Protein AF-0000000081271999 (afdb_homodimer)

InterPro domains:
  IPR007712 Toxin-antitoxin system, RelE/ParE toxin family [PF05016] (4-81)
  IPR035093 Toxin-antitoxin system, RelE/ParE toxin domain superfamily [G3DSA:3.30.2310.20] (3-85)
  IPR035093 Toxin-antitoxin system, RelE/ParE toxin domain superfamily [SSF143011] (2-81)

Structure (mmCIF, N/CA/C/O backbone):
data_AF-0000000081271999-model_v1
#
loop_
_entity.id
_entity.type
_entity.pdbx_description
1 polymer 'Putative cytotoxic translational repressor of toxin-antitoxin stability system protein'
#
loop_
_atom_site.group_PDB
_atom_site.id
_atom_site.type_symbol
_atom_site.label_atom_id
_atom_site.label_alt_id
_atom_site.label_comp_id
_atom_site.label_asym_id
_atom_site.label_entity_id
_atom_site.label_seq_id
_atom_site.pdbx_PDB_ins_code
_atom_site.Cartn_x
_atom_site.Cartn_y
_atom_site.Cartn_z
_atom_site.occupancy
_atom_site.B_iso_or_equiv
_atom_site.auth_seq_id
_atom_site.auth_comp_id
_atom_site.auth_asym_id
_atom_site.auth_atom_id
_atom_site.pdbx_PDB_model_num
ATOM 1 N N . MET A 1 1 ? 2.059 -5.91 5.938 1 59.5 1 MET A N 1
ATOM 2 C CA . MET A 1 1 ? 2.113 -7.094 5.086 1 59.5 1 MET A CA 1
ATOM 3 C C . MET A 1 1 ? 0.874 -7.191 4.203 1 59.5 1 MET A C 1
ATOM 5 O O . MET A 1 1 ? -0.224 -6.824 4.625 1 59.5 1 MET A O 1
ATOM 9 N N . ASN A 1 2 ? 1.016 -7.395 2.811 1 70.81 2 ASN A N 1
ATOM 10 C CA . ASN A 1 2 ? -0.117 -7.566 1.906 1 70.81 2 ASN A CA 1
ATOM 11 C C . ASN A 1 2 ? -0.731 -8.961 2.039 1 70.81 2 ASN A C 1
ATOM 13 O O . ASN A 1 2 ? -0.053 -9.906 2.439 1 70.81 2 ASN A O 1
ATOM 17 N N . ALA A 1 3 ? -2.02 -8.977 1.909 1 80.19 3 ALA A N 1
ATOM 18 C CA . ALA A 1 3 ? -2.686 -10.273 1.885 1 80.19 3 ALA A CA 1
ATOM 19 C C . ALA A 1 3 ? -2.568 -10.93 0.509 1 80.19 3 ALA A C 1
ATOM 21 O O . ALA A 1 3 ? -2.658 -10.25 -0.516 1 80.19 3 ALA A O 1
ATOM 22 N N . ILE A 1 4 ? -2.258 -12.234 0.592 1 87.88 4 ILE A N 1
ATOM 23 C CA . ILE A 1 4 ? -2.172 -12.992 -0.65 1 87.88 4 ILE A CA 1
ATOM 24 C C . ILE A 1 4 ? -3.496 -13.711 -0.91 1 87.88 4 ILE A C 1
ATOM 26 O O . ILE A 1 4 ? -4.012 -14.406 -0.034 1 87.88 4 ILE A O 1
ATOM 30 N N . HIS A 1 5 ? -4.02 -13.422 -2.045 1 89.06 5 HIS A N 1
ATOM 31 C CA . HIS A 1 5 ? -5.258 -14.078 -2.459 1 89.06 5 HIS A CA 1
ATOM 32 C C . HIS A 1 5 ? -5.05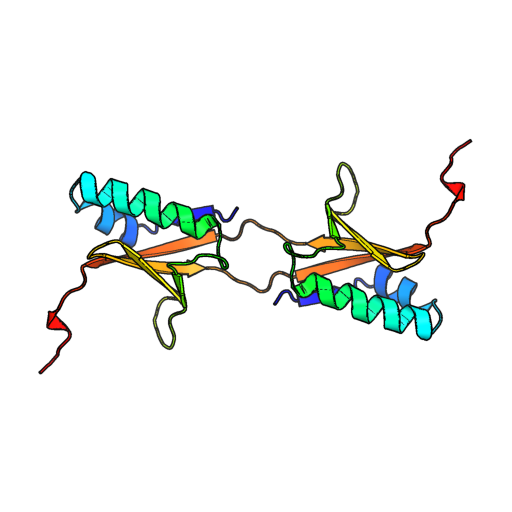1 -14.891 -3.73 1 89.06 5 HIS A C 1
ATOM 34 O O . HIS A 1 5 ? -4.711 -14.344 -4.777 1 89.06 5 HIS A O 1
ATOM 40 N N . TRP A 1 6 ? -5.293 -16.219 -3.598 1 93.19 6 TRP A N 1
ATOM 41 C CA . TRP A 1 6 ? -5.238 -17.094 -4.762 1 93.19 6 TRP A CA 1
ATOM 42 C C . TRP A 1 6 ? -6.586 -17.156 -5.469 1 93.19 6 TRP A C 1
ATOM 44 O O . TRP A 1 6 ? -7.594 -17.531 -4.863 1 93.19 6 TRP A O 1
ATOM 54 N N . THR A 1 7 ? -6.539 -16.766 -6.734 1 91.19 7 THR A N 1
ATOM 55 C CA . THR A 1 7 ? -7.758 -16.969 -7.512 1 91.19 7 THR A CA 1
ATOM 56 C C . THR A 1 7 ? -8.039 -18.453 -7.707 1 91.19 7 THR A C 1
ATOM 58 O O . THR A 1 7 ? -7.137 -19.281 -7.578 1 91.19 7 THR A O 1
ATOM 61 N N . ALA A 1 8 ? -9.305 -18.75 -7.992 1 90.56 8 ALA A N 1
ATOM 62 C CA . ALA A 1 8 ? -9.688 -20.141 -8.227 1 90.56 8 ALA A CA 1
ATOM 63 C C . ALA A 1 8 ? -8.852 -20.75 -9.352 1 90.56 8 ALA A C 1
ATOM 65 O O . ALA A 1 8 ? -8.43 -21.906 -9.266 1 90.56 8 ALA A O 1
ATOM 66 N N . TRP A 1 9 ? -8.57 -19.953 -10.281 1 91.31 9 TRP A N 1
ATOM 67 C CA . TRP A 1 9 ? -7.809 -20.406 -11.445 1 91.31 9 TRP A CA 1
ATOM 68 C C . TRP A 1 9 ? -6.371 -20.734 -11.055 1 91.31 9 TRP A C 1
ATOM 70 O O . TRP A 1 9 ? -5.875 -21.828 -11.344 1 91.31 9 TRP A O 1
ATOM 80 N N . ALA A 1 10 ? -5.797 -19.859 -10.414 1 94.88 10 ALA A N 1
ATOM 81 C CA . ALA A 1 10 ? -4.406 -20.047 -10.008 1 94.88 10 ALA A CA 1
ATOM 82 C C . ALA A 1 10 ? -4.277 -21.203 -9.031 1 94.88 10 ALA A C 1
ATOM 84 O O . ALA A 1 10 ? -3.326 -21.984 -9.109 1 94.88 10 ALA A O 1
ATOM 85 N N . ALA A 1 11 ? -5.297 -21.297 -8.117 1 93.19 11 ALA A N 1
ATOM 86 C CA . ALA A 1 11 ? -5.293 -22.391 -7.152 1 93.19 11 ALA A CA 1
ATOM 87 C C . ALA A 1 11 ? -5.406 -23.734 -7.852 1 93.19 11 ALA A C 1
ATOM 89 O O . ALA A 1 11 ? -4.73 -24.703 -7.469 1 93.19 11 ALA A O 1
ATOM 90 N N . ARG A 1 12 ? -6.164 -23.781 -8.812 1 94.69 12 ARG A N 1
ATOM 91 C CA . ARG A 1 12 ? -6.328 -25 -9.578 1 94.69 12 ARG A CA 1
ATOM 92 C C . ARG A 1 12 ? -5.035 -25.375 -10.297 1 94.69 12 ARG A C 1
ATOM 94 O O . ARG A 1 12 ? -4.641 -26.547 -10.32 1 94.69 12 ARG A O 1
ATOM 101 N N . GLN A 1 13 ? -4.418 -24.422 -10.859 1 94.19 13 GLN A N 1
ATOM 102 C CA . GLN A 1 13 ? -3.16 -24.656 -11.555 1 94.19 13 GLN A CA 1
ATOM 103 C C . GLN A 1 13 ? -2.09 -25.172 -10.594 1 94.19 13 GLN A C 1
ATOM 105 O O . GLN A 1 13 ? -1.321 -26.078 -10.938 1 94.19 13 GLN A O 1
ATOM 110 N N . LEU A 1 14 ? -2.109 -24.609 -9.43 1 94.31 14 LEU A N 1
ATOM 111 C CA . LEU A 1 14 ? -1.147 -25.016 -8.406 1 94.31 14 LEU A CA 1
ATOM 112 C C . LEU A 1 14 ? -1.37 -26.453 -7.98 1 94.31 14 LEU A C 1
ATOM 114 O O . LEU A 1 14 ? -0.412 -27.219 -7.816 1 94.31 14 LEU A O 1
ATOM 118 N N . ARG A 1 15 ? -2.609 -26.828 -7.871 1 93.38 15 ARG A N 1
ATOM 119 C CA . ARG A 1 15 ? -2.971 -28.156 -7.387 1 93.38 15 ARG A CA 1
ATOM 120 C C . ARG A 1 15 ? -2.555 -29.234 -8.383 1 93.38 15 ARG A C 1
ATOM 122 O O . ARG A 1 15 ? -2.373 -30.391 -8 1 93.38 15 ARG A O 1
ATOM 129 N N . LYS A 1 16 ? -2.387 -28.844 -9.562 1 94.75 16 LYS A N 1
ATOM 130 C CA . LYS A 1 16 ? -2.018 -29.797 -10.602 1 94.75 16 LYS A CA 1
ATOM 131 C C . LYS A 1 16 ? -0.531 -30.141 -10.539 1 94.75 16 LYS A C 1
ATOM 133 O O . LYS A 1 16 ? -0.086 -31.125 -11.125 1 94.75 16 LYS A O 1
ATOM 138 N N . LEU A 1 17 ? 0.151 -29.391 -9.828 1 93.25 17 LEU A N 1
ATO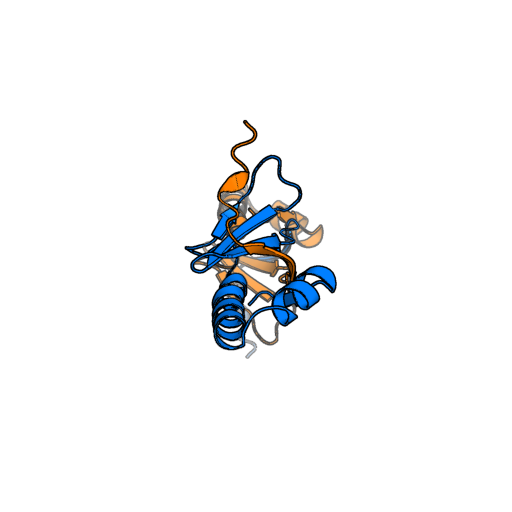M 139 C CA . LEU A 1 17 ? 1.595 -29.578 -9.75 1 93.25 17 LEU A CA 1
ATOM 140 C C . LEU A 1 17 ? 1.945 -30.578 -8.641 1 93.25 17 LEU A C 1
ATOM 142 O O . LEU A 1 17 ? 1.103 -30.906 -7.805 1 93.25 17 LEU A O 1
ATOM 146 N N . ASP A 1 18 ? 3.215 -31.031 -8.703 1 93 18 ASP A N 1
ATOM 147 C CA . ASP A 1 18 ? 3.668 -31.922 -7.648 1 93 18 ASP A CA 1
ATOM 148 C C . ASP A 1 18 ? 3.875 -31.172 -6.336 1 93 18 ASP A C 1
ATOM 150 O O . ASP A 1 18 ? 4.07 -29.953 -6.336 1 93 18 ASP A O 1
ATOM 154 N N . ARG A 1 19 ? 3.918 -31.844 -5.312 1 94.12 19 ARG A N 1
ATOM 155 C CA . ARG A 1 19 ? 3.959 -31.266 -3.971 1 94.12 19 ARG A CA 1
ATOM 156 C C . ARG A 1 19 ? 5.207 -30.406 -3.781 1 94.12 19 ARG A C 1
ATOM 158 O O . ARG A 1 19 ? 5.156 -29.359 -3.125 1 94.12 19 ARG A O 1
ATOM 165 N N . GLN A 1 20 ? 6.258 -30.844 -4.332 1 93.62 20 GLN A N 1
ATOM 166 C CA . GLN A 1 20 ? 7.508 -30.094 -4.203 1 93.62 20 GLN A CA 1
ATOM 167 C C . GLN A 1 20 ? 7.395 -28.719 -4.852 1 93.62 20 GLN A C 1
ATOM 169 O O . GLN A 1 20 ? 7.77 -27.703 -4.25 1 93.62 20 GLN A O 1
ATOM 174 N N . HIS A 1 21 ? 6.852 -28.703 -6.051 1 93.12 21 HIS A N 1
ATOM 175 C CA . HIS A 1 21 ? 6.672 -27.453 -6.77 1 93.12 21 HIS A CA 1
ATOM 176 C C . HIS A 1 21 ? 5.621 -26.578 -6.094 1 93.12 21 HIS A C 1
ATOM 178 O O . HIS A 1 21 ? 5.773 -25.359 -6.02 1 93.12 21 HIS A O 1
ATOM 184 N N . GLN A 1 22 ? 4.629 -27.266 -5.609 1 94.06 22 GLN A N 1
ATOM 185 C CA . GLN A 1 22 ? 3.588 -26.531 -4.891 1 94.06 22 GLN A CA 1
ATOM 186 C C . GLN A 1 22 ? 4.168 -25.781 -3.695 1 94.06 22 GLN A C 1
ATOM 188 O O . GLN A 1 22 ? 3.912 -24.594 -3.521 1 94.06 22 GLN A O 1
ATOM 193 N N . ARG A 1 23 ? 4.926 -26.469 -2.957 1 93.94 23 ARG A N 1
ATOM 194 C CA . ARG A 1 23 ? 5.527 -25.875 -1.767 1 93.94 23 ARG A CA 1
ATOM 195 C C . ARG A 1 23 ? 6.461 -24.734 -2.137 1 93.94 23 ARG A C 1
ATOM 197 O O . ARG A 1 23 ? 6.434 -23.672 -1.506 1 93.94 23 ARG A O 1
ATOM 204 N N . GLY A 1 24 ? 7.27 -25.016 -3.109 1 94.06 24 GLY A N 1
ATOM 205 C CA . GLY A 1 24 ? 8.18 -23.984 -3.574 1 94.06 24 GLY A CA 1
ATOM 206 C C . GLY A 1 24 ? 7.469 -22.734 -4.039 1 94.06 24 GLY A C 1
ATOM 207 O O . GLY A 1 24 ? 7.895 -21.609 -3.723 1 94.06 24 GLY A O 1
ATOM 208 N N . LEU A 1 25 ? 6.426 -22.875 -4.723 1 94.38 25 LEU A N 1
ATOM 209 C CA . LEU A 1 25 ? 5.664 -21.766 -5.27 1 94.38 25 LEU A CA 1
ATOM 210 C C . LEU A 1 25 ? 4.961 -20.984 -4.156 1 94.38 25 LEU A C 1
ATOM 212 O O . LEU A 1 25 ? 4.969 -19.75 -4.148 1 94.38 25 LEU A O 1
ATOM 216 N N . VAL A 1 26 ? 4.375 -21.734 -3.217 1 94 26 VAL A N 1
ATOM 217 C CA . VAL A 1 26 ? 3.684 -21.109 -2.098 1 94 26 VAL A CA 1
ATOM 218 C C . VAL A 1 26 ? 4.672 -20.297 -1.268 1 94 26 VAL A C 1
ATOM 220 O O . VAL A 1 26 ? 4.371 -19.172 -0.854 1 94 26 VAL A O 1
ATOM 223 N N . GLU A 1 27 ? 5.801 -20.812 -1.098 1 94.12 27 GLU A N 1
ATOM 224 C CA . GLU A 1 27 ? 6.84 -20.094 -0.356 1 94.12 27 GLU A CA 1
ATOM 225 C C . GLU A 1 27 ? 7.277 -18.828 -1.092 1 94.12 27 GLU A C 1
ATOM 227 O O . GLU A 1 27 ? 7.434 -17.781 -0.48 1 94.12 27 GLU A O 1
ATOM 232 N N . ALA A 1 28 ? 7.461 -18.969 -2.338 1 93.06 28 ALA A N 1
ATOM 233 C CA . ALA A 1 28 ? 7.902 -17.828 -3.15 1 93.06 28 ALA A CA 1
ATOM 234 C C . ALA A 1 28 ? 6.84 -16.734 -3.191 1 93.06 28 ALA A C 1
ATOM 236 O O . ALA A 1 28 ? 7.16 -15.555 -3.107 1 93.06 28 ALA A O 1
ATOM 237 N N . VAL A 1 29 ? 5.605 -17.156 -3.322 1 93.06 29 VAL A N 1
ATOM 238 C CA . VAL A 1 29 ? 4.492 -16.219 -3.385 1 93.06 29 VAL A CA 1
ATOM 239 C C . VAL A 1 29 ? 4.395 -15.445 -2.074 1 93.06 29 VAL A C 1
ATOM 241 O O . VAL A 1 29 ? 3.984 -14.281 -2.062 1 93.06 29 VAL A O 1
ATOM 244 N N . GLY A 1 30 ? 4.758 -16.062 -1.015 1 89.56 30 GLY A N 1
ATOM 245 C CA . GLY A 1 30 ? 4.793 -15.383 0.27 1 89.56 30 GLY A CA 1
ATOM 246 C C . GLY A 1 30 ? 5.602 -14.102 0.244 1 89.56 30 GLY A C 1
ATOM 247 O O . GLY A 1 30 ? 5.301 -13.156 0.978 1 89.56 30 GLY A O 1
ATOM 248 N N . GLN A 1 31 ? 6.574 -14.047 -0.608 1 86.5 31 GLN A N 1
ATOM 249 C CA . GLN A 1 31 ? 7.418 -12.859 -0.744 1 86.5 31 GLN A CA 1
ATOM 250 C C . GLN A 1 31 ? 6.617 -11.68 -1.29 1 86.5 31 GLN A C 1
ATOM 252 O O . GLN A 1 31 ? 6.977 -10.523 -1.06 1 86.5 31 GLN A O 1
ATOM 257 N N . LEU A 1 32 ? 5.551 -11.938 -1.917 1 86.19 32 LEU A N 1
ATOM 258 C CA . LEU A 1 32 ? 4.73 -10.898 -2.527 1 86.19 32 LEU A CA 1
ATOM 259 C C . LEU A 1 32 ? 4.012 -10.078 -1.461 1 86.19 32 LEU A C 1
ATOM 261 O O . LEU A 1 32 ? 3.504 -8.992 -1.747 1 86.19 32 LEU A O 1
ATOM 265 N N . GLU A 1 33 ? 3.998 -10.562 -0.273 1 82 33 GLU A N 1
ATOM 266 C CA . GLU A 1 33 ? 3.445 -9.781 0.831 1 82 33 GLU A CA 1
ATOM 267 C C . GLU A 1 33 ? 4.207 -8.469 1.015 1 82 33 GLU A C 1
ATOM 269 O O . GLU A 1 33 ? 3.676 -7.512 1.584 1 82 33 GLU A O 1
ATOM 274 N N . ALA A 1 34 ? 5.395 -8.531 0.489 1 77.31 34 ALA A N 1
ATOM 275 C CA . ALA A 1 34 ? 6.254 -7.355 0.651 1 77.31 34 ALA A CA 1
ATOM 276 C C . ALA A 1 34 ? 6.133 -6.418 -0.547 1 77.31 34 ALA A C 1
ATOM 278 O O . ALA A 1 34 ? 6.82 -5.402 -0.618 1 77.31 34 ALA A O 1
ATOM 279 N N . MET A 1 35 ? 5.285 -6.637 -1.396 1 77.31 35 MET A N 1
ATOM 280 C CA . MET A 1 35 ? 5.109 -5.766 -2.555 1 77.31 35 MET A CA 1
ATOM 281 C C . MET A 1 35 ? 4.926 -4.316 -2.121 1 77.31 35 MET A C 1
ATOM 283 O O . MET A 1 35 ? 4.328 -4.047 -1.079 1 77.31 35 MET A O 1
ATOM 287 N N . PRO A 1 36 ? 5.465 -3.547 -2.953 1 69.06 36 PRO A N 1
ATOM 288 C CA . PRO A 1 36 ? 6.18 -3.635 -4.227 1 69.06 36 PRO A CA 1
ATOM 289 C C . PRO A 1 36 ? 7.688 -3.822 -4.043 1 69.06 36 PRO A C 1
ATOM 291 O O . PRO A 1 36 ? 8.438 -3.816 -5.023 1 69.06 36 PRO A O 1
ATOM 294 N N . HIS A 1 37 ? 8.133 -4.023 -2.924 1 69.62 37 HIS A N 1
ATOM 295 C CA . HIS A 1 37 ? 9.555 -4.09 -2.631 1 69.62 37 HIS A CA 1
ATOM 296 C C . HIS A 1 37 ? 10.078 -5.52 -2.75 1 69.62 37 HIS A C 1
ATOM 298 O O . HIS A 1 37 ? 10.938 -5.938 -1.971 1 69.62 37 HIS A O 1
ATOM 304 N N . CYS A 1 38 ? 9.625 -6.191 -3.691 1 75.81 38 CYS A N 1
ATOM 305 C CA . CYS A 1 38 ? 10.055 -7.574 -3.857 1 75.81 38 CYS A CA 1
ATOM 306 C C . CYS A 1 38 ? 11.117 -7.691 -4.945 1 75.81 38 CYS A C 1
ATOM 308 O O . CYS A 1 38 ? 11.055 -6.984 -5.953 1 75.81 38 CYS A O 1
ATOM 310 N N . ARG A 1 39 ? 12.125 -8.438 -4.703 1 74.88 39 ARG A N 1
ATOM 311 C CA . ARG A 1 39 ? 13.273 -8.562 -5.594 1 74.88 39 ARG A CA 1
ATOM 312 C C . ARG A 1 39 ? 12.93 -9.391 -6.824 1 74.88 39 ARG A C 1
ATOM 314 O O . ARG A 1 39 ? 13.438 -9.133 -7.918 1 74.88 39 ARG A O 1
ATOM 321 N N . GLN A 1 40 ? 12.172 -10.406 -6.68 1 81.69 40 GLN A N 1
ATOM 322 C CA . GLN A 1 40 ? 11.953 -11.328 -7.793 1 81.69 40 GLN A CA 1
ATOM 323 C C . GLN A 1 40 ? 10.641 -11.031 -8.5 1 81.69 40 GLN A C 1
ATOM 325 O O . GLN A 1 40 ? 10.156 -11.844 -9.297 1 81.69 40 GLN A O 1
ATOM 330 N N . VAL A 1 41 ? 10.211 -9.828 -8.328 1 86.31 41 VAL A N 1
ATOM 331 C CA . VAL A 1 41 ? 8.93 -9.469 -8.922 1 86.31 41 VAL A CA 1
ATOM 332 C C . VAL A 1 41 ? 9.148 -8.391 -9.984 1 86.31 41 VAL A C 1
ATOM 334 O O . VAL A 1 41 ? 9.914 -7.449 -9.781 1 86.31 41 VAL A O 1
ATOM 337 N N . ARG A 1 42 ? 8.555 -8.562 -11.125 1 87.81 42 ARG A N 1
ATOM 338 C CA . ARG A 1 42 ? 8.625 -7.582 -12.211 1 87.81 42 ARG A CA 1
ATOM 339 C C . ARG A 1 42 ? 7.23 -7.137 -12.633 1 87.81 42 ARG A C 1
ATOM 341 O O . ARG A 1 42 ? 6.312 -7.953 -12.742 1 87.81 42 ARG A O 1
ATOM 348 N N . ALA A 1 43 ? 7.172 -5.871 -12.82 1 87.88 43 ALA A N 1
ATOM 349 C CA . ALA A 1 43 ? 5.926 -5.34 -13.359 1 87.88 43 ALA A CA 1
ATOM 350 C C . ALA A 1 43 ? 5.797 -5.641 -14.844 1 87.88 43 ALA A C 1
ATOM 352 O O . ALA A 1 43 ? 6.762 -5.492 -15.602 1 87.88 43 ALA A O 1
ATOM 353 N N . LEU A 1 44 ? 4.672 -6.105 -15.141 1 86.12 44 LEU A N 1
ATOM 354 C CA . LEU A 1 44 ? 4.434 -6.426 -16.547 1 86.12 44 LEU A CA 1
ATOM 355 C C . LEU A 1 44 ? 3.764 -5.258 -17.266 1 86.12 44 LEU A C 1
ATOM 357 O O . LEU A 1 44 ? 2.938 -4.555 -16.672 1 86.12 44 LEU A O 1
ATOM 361 N N . ARG A 1 45 ? 4.246 -5.012 -18.484 1 84.88 45 ARG A N 1
ATOM 362 C CA . ARG A 1 45 ? 3.646 -3.99 -19.344 1 84.88 45 ARG A CA 1
ATOM 363 C C . ARG A 1 45 ? 2.814 -4.629 -20.453 1 84.88 45 ARG A C 1
ATOM 365 O O . ARG A 1 45 ? 3.18 -5.676 -20.984 1 84.88 45 ARG A O 1
ATOM 372 N N . GLU A 1 46 ? 1.718 -3.98 -20.672 1 88.94 46 GLU A N 1
ATOM 373 C CA . GLU A 1 46 ? 0.871 -4.473 -21.75 1 88.94 46 GLU A CA 1
ATOM 374 C C . GLU A 1 46 ? 0.496 -5.934 -21.547 1 88.94 46 GLU A C 1
ATOM 376 O O . GLU A 1 46 ? 0.578 -6.746 -22.469 1 88.94 46 GLU A O 1
ATOM 381 N N . HIS A 1 47 ? 0.422 -6.348 -20.422 1 87.69 47 HIS A N 1
ATOM 382 C CA . HIS A 1 47 ? -0.001 -7.695 -20.047 1 87.69 47 HIS A CA 1
ATOM 383 C C . HIS A 1 47 ? -1.312 -7.664 -19.266 1 87.69 47 HIS A C 1
ATOM 385 O O . HIS A 1 47 ? -1.649 -6.652 -18.656 1 87.69 47 HIS A O 1
ATOM 391 N N . ARG A 1 48 ? -1.977 -8.789 -19.359 1 87.69 48 ARG A N 1
ATOM 392 C CA . ARG A 1 48 ? -3.252 -8.914 -18.656 1 87.69 48 ARG A CA 1
ATOM 393 C C . ARG A 1 48 ? -3.074 -8.727 -17.156 1 87.69 48 ARG A C 1
ATOM 395 O O . ARG A 1 48 ? -3.961 -8.203 -16.484 1 87.69 48 ARG A O 1
ATOM 402 N N . TYR A 1 49 ? -1.938 -9.234 -16.734 1 89.94 49 TYR A N 1
ATOM 403 C CA . TYR A 1 49 ? -1.66 -9.133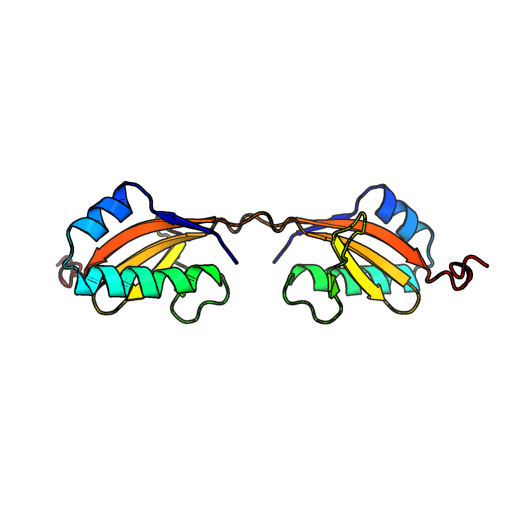 -15.312 1 89.94 49 TYR A CA 1
ATOM 404 C C . TYR A 1 49 ? -0.554 -8.117 -15.039 1 89.94 49 TYR A C 1
ATOM 406 O O . TYR A 1 49 ? 0.136 -7.684 -15.969 1 89.94 49 TYR A O 1
ATOM 414 N N . GLY A 1 50 ? -0.463 -7.812 -13.781 1 87.44 50 GLY A N 1
ATOM 415 C CA . GLY A 1 50 ? 0.394 -6.68 -13.461 1 87.44 50 GLY A CA 1
ATOM 416 C C . GLY A 1 50 ? 1.821 -7.086 -13.148 1 87.44 50 GLY A C 1
ATOM 417 O O . GLY A 1 50 ? 2.766 -6.379 -13.508 1 87.44 50 GLY A O 1
ATOM 418 N N . TYR A 1 51 ? 1.953 -8.219 -12.531 1 91.06 51 TYR A N 1
ATOM 419 C CA . TYR A 1 51 ? 3.277 -8.562 -12.023 1 91.06 51 TYR A CA 1
ATOM 420 C C . TYR A 1 51 ? 3.607 -10.023 -12.312 1 91.06 51 TYR A C 1
ATOM 422 O O . TYR A 1 51 ? 2.709 -10.859 -12.414 1 91.06 51 TYR A O 1
ATOM 430 N N . ARG A 1 52 ? 4.867 -10.188 -12.43 1 91.62 52 ARG A N 1
ATOM 431 C CA . ARG A 1 52 ? 5.359 -11.547 -12.641 1 91.62 52 ARG A CA 1
ATOM 432 C C . ARG A 1 52 ? 6.418 -11.914 -11.602 1 91.62 52 ARG A C 1
ATOM 434 O O . ARG A 1 52 ? 7.289 -11.094 -11.289 1 91.62 52 ARG A O 1
ATOM 441 N N . LEU A 1 53 ? 6.273 -13.094 -11.039 1 93.88 53 LEU A N 1
ATOM 442 C CA . LEU A 1 53 ? 7.266 -13.719 -10.172 1 93.88 53 LEU A CA 1
ATOM 443 C C . LEU A 1 53 ? 7.785 -15.016 -10.789 1 93.88 53 LEU A C 1
ATOM 445 O O . LEU A 1 53 ? 7 -15.875 -11.18 1 93.88 53 LEU A O 1
ATOM 449 N N . ARG A 1 54 ? 9.133 -15.031 -10.852 1 91.81 54 ARG A N 1
ATOM 450 C CA . ARG A 1 54 ? 9.727 -16.25 -11.367 1 91.81 54 ARG A CA 1
ATOM 451 C C . ARG A 1 54 ? 10.125 -17.188 -10.227 1 91.81 54 ARG A C 1
ATOM 453 O O . ARG A 1 54 ? 10.742 -16.766 -9.25 1 91.81 54 ARG A O 1
ATOM 460 N N . VAL A 1 55 ? 9.633 -18.422 -10.422 1 92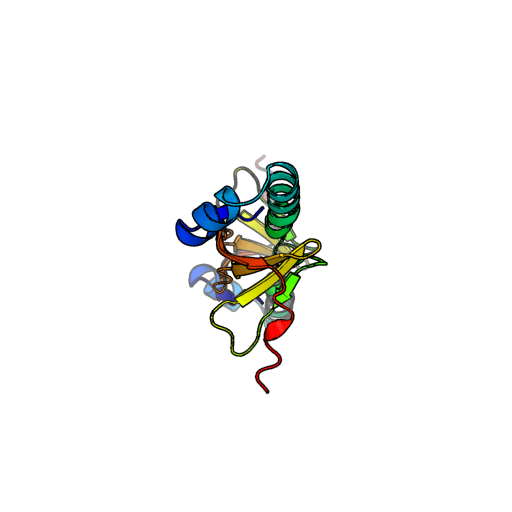.19 55 VAL A N 1
ATOM 461 C CA . VAL A 1 55 ? 10 -19.469 -9.477 1 92.19 55 VAL A CA 1
ATOM 462 C C . VAL A 1 55 ? 10.461 -20.719 -10.234 1 92.19 55 VAL A C 1
ATOM 464 O O . VAL A 1 55 ? 9.641 -21.516 -10.688 1 92.19 55 VAL A O 1
ATOM 467 N N . GLY A 1 56 ? 11.836 -20.875 -10.25 1 90.44 56 GLY A N 1
ATOM 468 C CA . GLY A 1 56 ? 12.32 -21.969 -11.086 1 90.44 56 GLY A CA 1
ATOM 469 C C . GLY A 1 56 ? 11.812 -21.891 -12.516 1 90.44 56 GLY A C 1
ATOM 470 O O . GLY A 1 56 ? 12.07 -20.922 -13.219 1 90.44 56 GLY A O 1
ATOM 471 N N . ASP A 1 57 ? 11.039 -22.938 -12.922 1 91.25 57 ASP A N 1
ATOM 472 C CA . ASP A 1 57 ? 10.5 -23.031 -14.281 1 91.25 57 ASP A CA 1
ATOM 473 C C . ASP A 1 57 ? 9.062 -22.516 -14.328 1 91.25 57 ASP A C 1
ATOM 475 O O . ASP A 1 57 ? 8.383 -22.672 -15.344 1 91.25 57 ASP A O 1
ATOM 479 N N . TYR A 1 58 ? 8.672 -21.922 -13.352 1 94.31 58 TYR A N 1
ATOM 480 C CA . TYR A 1 58 ? 7.285 -21.484 -13.297 1 94.31 58 TYR A CA 1
ATOM 481 C C . TYR A 1 58 ? 7.203 -19.953 -13.211 1 94.31 58 TYR A C 1
ATOM 483 O O . TYR A 1 58 ? 8.125 -19.312 -12.703 1 94.31 58 TYR A O 1
ATOM 491 N N . ARG A 1 59 ? 6.07 -19.438 -13.742 1 93.25 59 ARG A N 1
ATOM 492 C CA . ARG A 1 59 ? 5.73 -18.031 -13.625 1 93.25 59 ARG A CA 1
ATOM 493 C C . ARG A 1 59 ? 4.469 -17.844 -12.789 1 93.25 59 ARG A C 1
ATOM 495 O O . ARG A 1 59 ? 3.461 -18.516 -13.008 1 93.25 59 ARG A O 1
ATOM 502 N N . VAL A 1 60 ? 4.574 -16.984 -11.875 1 95.12 60 VAL A N 1
ATOM 503 C CA . VAL A 1 60 ? 3.414 -16.578 -11.086 1 95.12 60 VAL A CA 1
ATOM 504 C C . VAL A 1 60 ? 2.977 -15.18 -11.5 1 95.12 60 VAL A C 1
ATOM 506 O O . VAL A 1 60 ? 3.734 -14.219 -11.344 1 95.12 60 VAL A O 1
ATOM 509 N N . LEU A 1 61 ? 1.822 -15.133 -12.07 1 93.94 61 LEU A N 1
ATOM 510 C CA . LEU A 1 61 ? 1.269 -13.852 -12.5 1 93.94 61 LEU A CA 1
ATOM 511 C C . LEU A 1 61 ? 0.282 -13.32 -11.469 1 93.94 61 LEU A C 1
ATOM 513 O O . LEU A 1 61 ? -0.574 -14.055 -10.977 1 93.94 61 LEU A O 1
ATOM 517 N N . SER A 1 62 ? 0.493 -12.062 -11.188 1 93.75 62 SER A N 1
ATOM 518 C CA . SER A 1 62 ? -0.306 -11.516 -10.102 1 93.75 62 SER A CA 1
ATOM 519 C C . SER A 1 62 ? -0.685 -10.062 -10.367 1 93.75 62 SER A C 1
ATOM 521 O O . SER A 1 62 ? -0.092 -9.406 -11.227 1 93.75 62 SER A O 1
ATOM 523 N N . ASP A 1 63 ? -1.782 -9.688 -9.672 1 88.69 63 ASP A N 1
ATOM 524 C CA . ASP A 1 63 ? -2.188 -8.281 -9.633 1 88.69 63 ASP A CA 1
ATOM 525 C C . ASP A 1 63 ? -2.061 -7.715 -8.219 1 88.69 63 ASP A C 1
ATOM 527 O O . ASP A 1 63 ? -2.352 -8.406 -7.238 1 88.69 63 ASP A O 1
ATOM 531 N N . TRP A 1 64 ? -1.494 -6.695 -8.195 1 82.44 64 TRP A N 1
ATOM 532 C CA . TRP A 1 64 ? -1.366 -5.988 -6.926 1 82.44 64 TRP A CA 1
ATOM 533 C C . TRP A 1 64 ? -2.146 -4.676 -6.949 1 82.44 64 TRP A C 1
ATOM 535 O O . TRP A 1 64 ? -1.944 -3.844 -7.836 1 82.44 64 TRP A O 1
ATOM 545 N N . ASP A 1 65 ? -3.18 -4.766 -6.18 1 67.44 65 ASP A N 1
ATOM 546 C CA . ASP A 1 65 ? -3.99 -3.557 -6.078 1 67.44 65 ASP A CA 1
ATOM 547 C C . ASP A 1 65 ? -3.193 -2.414 -5.453 1 67.44 65 ASP A C 1
ATOM 549 O O . ASP A 1 65 ? -3.014 -2.373 -4.234 1 67.44 65 ASP A O 1
ATOM 553 N N . ASP A 1 66 ? -2.543 -1.871 -6.32 1 60.31 66 ASP A N 1
ATOM 554 C CA . ASP A 1 66 ? -1.782 -0.727 -5.824 1 60.31 66 ASP A CA 1
ATOM 555 C C . ASP A 1 66 ? -2.656 0.523 -5.754 1 60.31 66 ASP A C 1
ATOM 557 O O . ASP A 1 66 ? -2.148 1.646 -5.812 1 60.31 66 ASP A O 1
ATOM 561 N N . GLY A 1 67 ? -3.908 0.079 -5.75 1 56.88 67 GLY A N 1
ATOM 562 C CA . GLY A 1 67 ? -4.672 1.317 -5.711 1 56.88 67 GLY A CA 1
ATOM 563 C C . GLY A 1 67 ? -3.98 2.42 -4.93 1 56.88 67 GLY A C 1
ATOM 564 O O . GLY A 1 67 ? -3.098 2.15 -4.113 1 56.88 67 GLY A O 1
ATOM 565 N N . ILE A 1 68 ? -4.027 3.49 -5.488 1 56.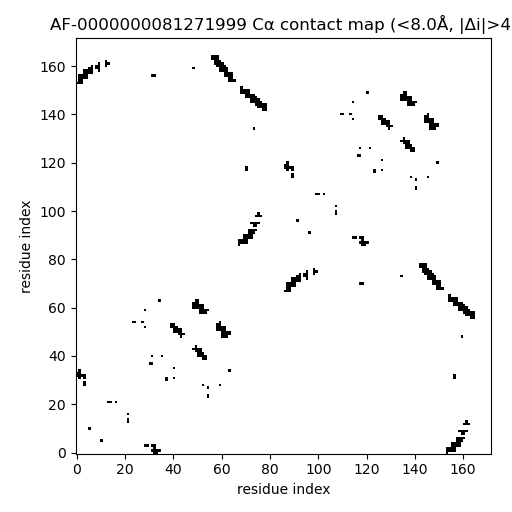09 68 ILE A N 1
ATOM 566 C CA . ILE A 1 68 ? -3.439 4.688 -4.895 1 56.09 68 ILE A CA 1
ATOM 567 C C . ILE A 1 68 ? -3.857 4.797 -3.432 1 56.09 68 ILE A C 1
ATOM 569 O O . ILE A 1 68 ? -5.051 4.781 -3.117 1 56.09 68 ILE A O 1
ATOM 573 N N . ARG A 1 69 ? -2.941 4.305 -2.738 1 68.62 69 ARG A N 1
ATOM 574 C CA . ARG A 1 69 ? -3.227 4.559 -1.33 1 68.62 69 ARG A CA 1
ATOM 575 C C . ARG A 1 69 ? -3.172 6.055 -1.024 1 68.62 69 ARG A C 1
ATOM 577 O O . ARG A 1 69 ? -2.473 6.809 -1.706 1 68.62 69 ARG A O 1
ATOM 584 N N . ILE A 1 70 ? -4.117 6.477 -0.283 1 77 70 ILE A N 1
ATOM 585 C CA . ILE A 1 70 ? -4.262 7.895 0.025 1 77 70 ILE A CA 1
ATOM 586 C C . ILE A 1 70 ? -3.795 8.164 1.454 1 77 70 ILE A C 1
ATOM 588 O O . ILE A 1 70 ? -4.191 7.453 2.385 1 77 70 ILE A O 1
ATOM 592 N N . VAL A 1 71 ? -2.818 9.016 1.549 1 86.62 71 VAL A N 1
ATOM 593 C CA . VAL A 1 71 ? -2.469 9.539 2.863 1 86.62 71 VAL A CA 1
ATOM 594 C C . VAL A 1 71 ? -3.354 10.742 3.188 1 86.62 71 VAL A C 1
ATOM 596 O O . VAL A 1 71 ? -3.299 11.766 2.498 1 86.62 71 VAL A O 1
ATOM 599 N N . ASP A 1 72 ? -4.219 10.586 4.145 1 90.19 72 ASP A N 1
ATOM 600 C CA . ASP A 1 72 ? -5.07 11.68 4.598 1 90.19 72 ASP A CA 1
ATOM 601 C C . ASP A 1 72 ? -4.379 12.5 5.688 1 90.19 72 ASP A C 1
ATOM 603 O O . ASP A 1 72 ? -4.109 11.992 6.777 1 90.19 72 ASP A O 1
ATOM 607 N N . ILE A 1 73 ? -4.086 13.766 5.375 1 94.44 73 ILE A N 1
ATOM 608 C CA . ILE A 1 73 ? -3.574 14.688 6.391 1 94.44 73 ILE A CA 1
ATOM 609 C C . ILE A 1 73 ? -4.727 15.188 7.258 1 94.44 73 ILE A C 1
ATOM 611 O O . ILE A 1 73 ? -5.602 15.914 6.781 1 94.44 73 ILE A O 1
ATOM 615 N N . GLN A 1 74 ? -4.695 14.805 8.469 1 95 74 GLN A N 1
ATOM 616 C CA . GLN A 1 74 ? -5.855 15.008 9.32 1 95 74 GLN A CA 1
ATOM 617 C C . GLN A 1 74 ? -5.711 16.281 10.148 1 95 74 GLN A C 1
ATOM 619 O O . GLN A 1 74 ? -6.68 17.031 10.32 1 95 74 GLN A O 1
ATOM 624 N N . GLU A 1 75 ? -4.477 16.516 10.641 1 94.56 75 GLU A N 1
ATOM 625 C CA . GLU A 1 75 ? -4.285 17.641 11.539 1 94.56 75 GLU A CA 1
ATOM 626 C C . GLU A 1 75 ? -2.852 18.172 11.469 1 94.56 75 GLU A C 1
ATOM 628 O O . GLU A 1 75 ? -1.915 17.391 11.25 1 94.56 75 GLU A O 1
ATOM 633 N N . VAL A 1 76 ? -2.748 19.469 11.641 1 94.81 76 VAL A N 1
ATOM 634 C CA . VAL A 1 76 ? -1.464 20.141 11.812 1 94.81 76 VAL A CA 1
ATOM 635 C C . VAL A 1 76 ? -1.45 20.891 13.133 1 94.81 76 VAL A C 1
ATOM 637 O O . VAL A 1 76 ? -2.277 21.781 13.359 1 94.81 76 VAL A O 1
ATOM 640 N N . SER A 1 77 ? -0.62 20.469 14.023 1 90.75 77 SER A N 1
ATOM 641 C CA . SER A 1 77 ? -0.604 21.109 15.328 1 90.75 77 SER A CA 1
ATOM 642 C C . SER A 1 77 ? 0.812 21.516 15.727 1 90.75 77 SER A C 1
ATOM 644 O O . SER A 1 77 ? 1.777 20.828 15.398 1 90.75 77 SER A O 1
ATOM 646 N N . LYS A 1 78 ? 0.864 22.656 16.375 1 87.62 78 LYS A N 1
ATOM 647 C CA . LYS A 1 78 ? 2.135 23.094 16.938 1 87.62 78 LYS A CA 1
ATOM 648 C C . LYS A 1 78 ? 2.418 22.422 18.281 1 87.62 78 LYS A C 1
ATOM 650 O O . LYS A 1 78 ? 1.496 22.156 19.047 1 87.62 78 LYS A O 1
ATOM 655 N N . ARG A 1 79 ? 3.621 21.922 18.453 1 74.62 79 ARG A N 1
ATOM 656 C CA . ARG A 1 79 ? 4.047 21.312 19.703 1 74.62 79 ARG A CA 1
ATOM 657 C C . ARG A 1 79 ? 3.627 22.156 20.906 1 74.62 79 ARG A C 1
ATOM 659 O O . ARG A 1 79 ? 3.943 23.344 20.969 1 74.62 79 ARG A O 1
ATOM 666 N N . ASP A 1 80 ? 2.414 22.172 21.312 1 61.94 80 ASP A N 1
ATOM 667 C CA . ASP A 1 80 ? 2.148 22.906 22.547 1 61.94 80 ASP A CA 1
ATOM 668 C C . ASP A 1 80 ? 2.893 22.281 23.719 1 61.94 80 ASP A C 1
ATOM 670 O O . ASP A 1 80 ? 2.887 21.062 23.891 1 61.94 80 ASP A O 1
ATOM 674 N N . GLU A 1 81 ? 3.992 22.688 24.203 1 51.91 81 GLU A N 1
ATOM 675 C CA . GLU A 1 81 ? 4.535 22.453 25.547 1 51.91 81 GLU A CA 1
ATOM 676 C C . GLU A 1 81 ? 3.422 22.203 26.562 1 51.91 81 GLU A C 1
ATOM 678 O O . GLU A 1 81 ? 3.658 21.641 27.625 1 51.91 81 GLU A O 1
ATOM 683 N N . ARG A 1 82 ? 2.25 22.875 26.609 1 48.66 82 ARG A N 1
ATOM 684 C CA . ARG A 1 82 ? 1.437 22.844 27.828 1 48.66 82 ARG A CA 1
ATOM 685 C C . ARG A 1 82 ? 0.84 21.453 28.047 1 48.66 82 ARG A C 1
ATOM 687 O O . ARG A 1 82 ? -0.112 21.297 28.812 1 48.66 82 ARG A O 1
ATOM 694 N N . THR A 1 83 ? 0.969 20.547 27.281 1 45.75 83 THR A N 1
ATOM 695 C CA . THR A 1 83 ? 0.329 19.297 27.672 1 45.75 83 THR A CA 1
ATOM 696 C C . THR A 1 83 ? 0.874 18.797 29.016 1 45.75 83 THR A C 1
ATOM 698 O O . THR A 1 83 ? 0.802 17.609 29.328 1 45.75 83 THR A O 1
ATOM 701 N N . TYR A 1 84 ? 1.868 19.422 29.484 1 43.31 84 TYR A N 1
ATOM 702 C CA . TYR A 1 84 ? 1.981 19 30.875 1 43.31 84 TYR A CA 1
ATOM 703 C C . TYR A 1 84 ? 0.724 19.344 31.656 1 43.31 84 TYR A C 1
ATOM 705 O O . TYR A 1 84 ? 0.454 20.531 31.906 1 43.31 84 TYR A O 1
ATOM 713 N N . ARG A 1 85 ? -0.512 18.906 31.297 1 36.22 85 ARG A N 1
ATOM 714 C CA . ARG A 1 85 ? -1.431 19.016 32.438 1 36.22 85 ARG A CA 1
ATOM 715 C C . ARG A 1 85 ? -0.725 18.703 33.75 1 36.22 85 ARG A C 1
ATOM 717 O O . ARG A 1 85 ? -0.073 17.672 33.875 1 36.22 85 ARG A O 1
ATOM 724 N N . HIS A 1 86 ? -0.514 19.781 34.625 1 29.64 86 HIS A N 1
ATOM 725 C CA . HIS A 1 86 ? -0.417 19.656 36.062 1 29.64 86 HIS A CA 1
ATOM 726 C C . HIS A 1 86 ? -1.357 18.578 36.594 1 29.64 86 HIS A C 1
ATOM 728 O O . HIS A 1 86 ? -2.467 18.406 36.094 1 29.64 86 HIS A O 1
ATOM 734 N N . MET B 1 1 ? 3.691 5.777 -5.797 1 59.59 1 MET B N 1
ATOM 735 C CA . MET B 1 1 ? 3.58 6.969 -4.957 1 59.59 1 MET B CA 1
ATOM 736 C C . MET B 1 1 ? 2.168 7.105 -4.395 1 59.59 1 MET B C 1
ATOM 738 O O . MET B 1 1 ? 1.192 6.762 -5.066 1 59.59 1 MET B O 1
ATOM 742 N N . ASN B 1 2 ? 1.998 7.328 -3.018 1 71 2 ASN B N 1
ATOM 743 C CA . ASN B 1 2 ? 0.691 7.543 -2.406 1 71 2 ASN B CA 1
ATOM 744 C C . ASN B 1 2 ? 0.172 8.953 -2.672 1 71 2 ASN B C 1
ATOM 746 O O . ASN B 1 2 ? 0.957 9.875 -2.904 1 71 2 ASN B O 1
ATOM 750 N N . ALA B 1 3 ? -1.121 9.023 -2.842 1 80.12 3 ALA B N 1
ATOM 751 C CA . ALA B 1 3 ? -1.73 10.344 -2.967 1 80.12 3 ALA B CA 1
ATOM 752 C C . ALA B 1 3 ? -1.908 11 -1.601 1 80.12 3 ALA B C 1
ATOM 754 O O . ALA B 1 3 ? -2.248 10.328 -0.624 1 80.12 3 ALA B O 1
ATOM 755 N N . ILE B 1 4 ? -1.548 12.289 -1.609 1 87.75 4 ILE B N 1
ATOM 756 C CA . ILE B 1 4 ? -1.725 13.055 -0.38 1 87.75 4 ILE B CA 1
ATOM 757 C C . ILE B 1 4 ? -3.047 13.82 -0.434 1 87.75 4 ILE B C 1
ATOM 759 O O . ILE B 1 4 ? -3.32 14.531 -1.404 1 87.75 4 ILE B O 1
ATOM 763 N N . HIS B 1 5 ? -3.834 13.562 0.555 1 88.94 5 HIS B N 1
ATOM 764 C CA . HIS B 1 5 ? -5.109 14.266 0.671 1 88.94 5 HIS B CA 1
ATOM 765 C C . HIS B 1 5 ? -5.176 15.078 1.957 1 88.94 5 HIS B C 1
ATOM 767 O O . HIS B 1 5 ? -5.102 14.523 3.055 1 88.94 5 HIS B O 1
ATOM 773 N N . TRP B 1 6 ? -5.332 16.406 1.782 1 93.19 6 TRP B N 1
ATOM 774 C CA . TRP B 1 6 ? -5.512 17.297 2.932 1 93.19 6 TRP B CA 1
ATOM 775 C C . TRP B 1 6 ? -6.984 17.406 3.309 1 93.19 6 TRP B C 1
ATOM 777 O O . TRP B 1 6 ? -7.812 17.797 2.49 1 93.19 6 TRP B O 1
ATOM 787 N N . THR B 1 7 ? -7.246 17.016 4.547 1 91.38 7 THR B N 1
ATOM 788 C CA . THR B 1 7 ? -8.602 17.266 5.02 1 91.38 7 THR B CA 1
ATOM 789 C C . THR B 1 7 ? -8.875 18.766 5.156 1 91.38 7 THR B C 1
ATOM 791 O O . THR B 1 7 ? -7.938 19.562 5.246 1 91.38 7 THR B O 1
ATOM 794 N N . ALA B 1 8 ? -10.156 19.094 5.152 1 90.62 8 ALA B N 1
ATOM 795 C CA . ALA B 1 8 ? -10.531 20.5 5.301 1 90.62 8 ALA B CA 1
ATOM 796 C C . ALA B 1 8 ? -9.961 21.094 6.586 1 90.62 8 ALA B C 1
ATOM 798 O O . ALA B 1 8 ? -9.492 22.234 6.602 1 90.62 8 ALA B O 1
ATOM 799 N N . TRP B 1 9 ? -9.922 20.297 7.562 1 91.38 9 TRP B N 1
ATOM 800 C CA . TRP B 1 9 ? -9.43 20.719 8.867 1 91.38 9 TRP B CA 1
ATOM 801 C C . TRP B 1 9 ? -7.93 20.984 8.828 1 91.38 9 TRP B C 1
ATOM 803 O O . TRP B 1 9 ? -7.473 22.062 9.219 1 91.38 9 TRP B O 1
ATOM 813 N N . ALA B 1 10 ? -7.258 20.094 8.328 1 94.94 10 ALA B N 1
ATOM 814 C CA . ALA B 1 10 ? -5.805 20.234 8.25 1 94.94 10 ALA B CA 1
ATOM 815 C C . ALA B 1 10 ? -5.41 21.391 7.34 1 94.94 10 ALA B C 1
ATOM 817 O O . ALA B 1 10 ? -4.477 22.141 7.641 1 94.94 10 ALA B O 1
ATOM 818 N N . ALA B 1 11 ? -6.188 21.5 6.219 1 93.31 11 ALA B N 1
ATOM 819 C CA . ALA B 1 11 ? -5.922 22.578 5.281 1 93.31 11 ALA B CA 1
ATOM 820 C C . ALA B 1 11 ? -6.145 23.938 5.941 1 93.31 11 ALA B C 1
ATOM 822 O O . ALA B 1 11 ? -5.367 24.875 5.734 1 93.31 11 ALA B O 1
ATOM 823 N N . ARG B 1 12 ? -7.102 24.016 6.695 1 94.75 12 ARG B N 1
ATOM 824 C CA . ARG B 1 12 ? -7.395 25.25 7.41 1 94.75 12 ARG B CA 1
ATOM 825 C C . ARG B 1 12 ? -6.289 25.578 8.414 1 94.75 12 ARG B C 1
ATOM 827 O O . ARG B 1 12 ? -5.871 26.734 8.523 1 94.75 12 ARG B O 1
ATOM 834 N N . GLN B 1 13 ? -5.867 24.609 9.094 1 94.25 13 GLN B N 1
ATOM 835 C CA . GLN B 1 13 ? -4.793 24.812 10.062 1 94.25 13 GLN B CA 1
ATOM 836 C C . GLN B 1 13 ? -3.514 25.281 9.375 1 94.25 13 GLN B C 1
ATOM 838 O O . GLN B 1 13 ? -2.814 26.156 9.891 1 94.25 13 GLN B O 1
ATOM 843 N N . LEU B 1 14 ? -3.279 24.719 8.234 1 94.38 14 LEU B N 1
ATOM 844 C CA . LEU B 1 14 ? -2.094 25.078 7.465 1 94.38 14 LEU B CA 1
ATOM 845 C C . LEU B 1 14 ? -2.162 26.531 7.004 1 94.38 14 LEU B C 1
ATOM 847 O O . LEU B 1 14 ? -1.166 27.25 7.07 1 94.38 14 LEU B O 1
ATOM 851 N N . ARG B 1 15 ? -3.334 26.938 6.613 1 93.44 15 ARG B N 1
ATOM 852 C CA . ARG B 1 15 ? -3.529 28.281 6.066 1 93.44 15 ARG B CA 1
ATOM 853 C C . ARG B 1 15 ? -3.314 29.344 7.133 1 93.44 15 ARG B C 1
ATOM 855 O O . ARG B 1 15 ? -3.02 30.5 6.812 1 93.44 15 ARG B O 1
ATOM 862 N N . LYS B 1 16 ? -3.432 28.938 8.32 1 94.81 16 LYS B N 1
ATOM 863 C CA . LYS B 1 16 ? -3.279 29.891 9.43 1 94.81 16 LYS B CA 1
ATOM 864 C C . LYS B 1 16 ? -1.806 30.172 9.711 1 94.81 16 LYS B C 1
ATOM 866 O O . LYS B 1 16 ? -1.474 31.141 10.391 1 94.81 16 LYS B O 1
ATOM 871 N N . LEU B 1 17 ? -0.997 29.406 9.18 1 93.31 17 LEU B N 1
ATOM 872 C CA . LEU B 1 17 ? 0.432 29.547 9.43 1 93.31 17 LEU B CA 1
ATOM 873 C C . LEU B 1 17 ? 1.062 30.531 8.445 1 93.31 17 LEU B C 1
ATOM 875 O O . LEU B 1 17 ? 0.446 30.875 7.434 1 93.31 17 LEU B O 1
ATOM 879 N N . ASP B 1 18 ? 2.299 30.938 8.781 1 92.88 18 ASP B N 1
ATOM 880 C CA . ASP B 1 18 ? 3.012 31.828 7.867 1 92.88 18 ASP B CA 1
ATOM 881 C C . ASP B 1 18 ? 3.488 31.062 6.633 1 92.88 18 ASP B C 1
ATOM 883 O O . ASP B 1 18 ? 3.629 29.844 6.668 1 92.88 18 ASP B O 1
ATOM 887 N N . ARG B 1 19 ? 3.781 31.719 5.641 1 94.12 19 ARG B N 1
ATOM 888 C CA . ARG B 1 19 ? 4.109 31.141 4.344 1 94.12 19 ARG B CA 1
ATOM 889 C C . ARG B 1 19 ? 5.336 30.234 4.441 1 94.12 19 ARG B C 1
ATOM 891 O O . ARG B 1 19 ? 5.402 29.188 3.787 1 94.12 19 ARG B O 1
ATOM 898 N N . GLN B 1 20 ? 6.25 30.625 5.227 1 93.56 20 GLN B N 1
ATOM 899 C CA . GLN B 1 20 ? 7.469 29.844 5.383 1 93.56 20 GLN B CA 1
ATOM 900 C C . GLN B 1 20 ? 7.164 28.469 5.984 1 93.56 20 GLN B C 1
ATOM 902 O O . GLN B 1 20 ? 7.629 27.453 5.48 1 93.56 20 GLN B O 1
ATOM 907 N N . HIS B 1 21 ? 6.359 28.484 7.02 1 93.19 21 HIS B N 1
ATOM 908 C CA . HIS B 1 21 ? 5.98 27.25 7.668 1 93.19 21 HIS B CA 1
ATOM 909 C C . HIS B 1 21 ? 5.082 26.406 6.77 1 93.19 21 HIS B C 1
ATOM 911 O O . HIS B 1 21 ? 5.207 25.172 6.727 1 93.19 21 HIS B O 1
ATOM 917 N N . GLN B 1 22 ? 4.242 27.109 6.074 1 94.06 22 GLN B N 1
ATOM 918 C CA . GLN B 1 22 ? 3.371 26.406 5.129 1 94.06 22 GLN B CA 1
ATOM 919 C C . GLN B 1 22 ? 4.184 25.641 4.098 1 94.06 22 GLN B C 1
ATOM 921 O O . GLN B 1 22 ? 3.938 24.453 3.869 1 94.06 22 GLN B O 1
ATOM 926 N N . ARG B 1 23 ? 5.113 26.297 3.557 1 93.94 23 ARG B N 1
ATOM 927 C CA . ARG B 1 23 ? 5.949 25.688 2.533 1 93.94 23 ARG B CA 1
ATOM 928 C C . ARG B 1 23 ? 6.734 24.5 3.102 1 93.94 23 ARG B C 1
ATOM 930 O O . ARG B 1 23 ? 6.82 23.453 2.475 1 93.94 23 ARG B O 1
ATOM 937 N N . GLY B 1 24 ? 7.297 24.781 4.242 1 94 24 GLY B N 1
ATOM 938 C CA . GLY B 1 24 ? 8.047 23.719 4.898 1 94 24 GLY B CA 1
ATOM 939 C C . GLY B 1 24 ? 7.207 22.484 5.188 1 94 24 GLY B C 1
ATOM 940 O O . GLY B 1 24 ? 7.652 21.359 4.973 1 94 24 GLY B O 1
ATOM 941 N N . LEU B 1 25 ? 6.039 22.688 5.602 1 94.38 25 LEU B N 1
ATOM 942 C CA . LEU B 1 25 ? 5.137 21.594 5.957 1 94.38 25 LEU B CA 1
ATOM 943 C C . LEU B 1 25 ? 4.68 20.844 4.711 1 94.38 25 LEU B C 1
ATOM 945 O O . LEU B 1 25 ? 4.648 19.609 4.703 1 94.38 25 LEU B O 1
ATOM 949 N N . VAL B 1 26 ? 4.352 21.594 3.662 1 94 26 VAL B N 1
ATOM 950 C CA . VAL B 1 26 ? 3.912 20.984 2.41 1 94 26 VAL B CA 1
ATOM 951 C C . VAL B 1 26 ? 5.039 20.125 1.827 1 94 26 VAL B C 1
ATOM 953 O O . VAL B 1 26 ? 4.797 19.016 1.35 1 94 26 VAL B O 1
ATOM 956 N N . GLU B 1 27 ? 6.203 20.609 1.932 1 94.19 27 GLU B N 1
ATOM 957 C CA . GLU B 1 27 ? 7.359 19.859 1.445 1 94.19 27 GLU B CA 1
ATOM 958 C C . GLU B 1 27 ? 7.57 18.578 2.258 1 94.19 27 GLU B C 1
ATOM 960 O O . GLU B 1 27 ? 7.824 17.516 1.694 1 94.19 27 GLU B O 1
ATOM 965 N N . ALA B 1 28 ? 7.461 18.719 3.51 1 93.06 28 ALA B N 1
ATOM 966 C CA . ALA B 1 28 ? 7.668 17.578 4.398 1 93.06 28 ALA B CA 1
ATOM 967 C C . ALA B 1 28 ? 6.586 16.516 4.191 1 93.06 28 ALA B C 1
ATOM 969 O O . ALA B 1 28 ? 6.875 15.32 4.184 1 93.06 28 ALA B O 1
ATOM 970 N N . VAL B 1 29 ? 5.367 16.969 4.035 1 93 29 VAL B N 1
ATOM 971 C CA . VAL B 1 29 ? 4.234 16.078 3.832 1 93 29 VAL B CA 1
ATOM 972 C C . VAL B 1 29 ? 4.418 15.305 2.529 1 93 29 VAL B C 1
ATOM 974 O O . VAL B 1 29 ? 3.982 14.156 2.418 1 93 29 VAL B O 1
ATOM 977 N N . GLY B 1 30 ? 5.031 15.906 1.584 1 89.5 30 GLY B N 1
ATOM 978 C CA . GLY B 1 30 ? 5.336 15.227 0.338 1 89.5 30 GLY B CA 1
ATOM 979 C C . GLY B 1 30 ? 6.074 13.914 0.54 1 89.5 30 GLY B C 1
ATOM 980 O O . GLY B 1 30 ? 5.914 12.977 -0.245 1 89.5 30 GLY B O 1
ATOM 981 N N . GLN B 1 31 ? 6.824 13.844 1.596 1 86.56 31 GLN B N 1
ATOM 982 C CA . GLN B 1 31 ? 7.574 12.633 1.911 1 86.56 31 GLN B CA 1
ATOM 983 C C . GLN B 1 31 ? 6.637 11.477 2.254 1 86.56 31 GLN B C 1
ATOM 985 O O . GLN B 1 31 ? 7.004 10.305 2.113 1 86.56 31 GLN B O 1
ATOM 990 N N . LEU B 1 32 ? 5.449 11.766 2.613 1 86.31 32 LEU B N 1
ATOM 991 C CA . LEU B 1 32 ? 4.477 10.75 3.018 1 86.31 32 LEU B CA 1
ATOM 992 C C . LEU B 1 32 ? 3.996 9.945 1.812 1 86.31 32 LEU B C 1
ATOM 994 O O . LEU B 1 32 ? 3.4 8.883 1.971 1 86.31 32 LEU B O 1
ATOM 998 N N . GLU B 1 33 ? 4.273 10.43 0.653 1 82 33 GLU B N 1
ATOM 999 C CA . GLU B 1 33 ? 3.965 9.664 -0.551 1 82 33 GLU B CA 1
ATOM 1000 C C . GLU B 1 33 ? 4.703 8.328 -0.56 1 82 33 GLU B C 1
ATOM 1002 O O . GLU B 1 33 ? 4.285 7.391 -1.238 1 82 33 GLU B O 1
ATOM 1007 N N . ALA B 1 34 ? 5.742 8.352 0.229 1 77.5 34 ALA B N 1
ATOM 1008 C CA . ALA B 1 34 ? 6.574 7.152 0.264 1 77.5 34 ALA B CA 1
ATOM 1009 C C . ALA B 1 34 ? 6.152 6.223 1.397 1 77.5 34 ALA B C 1
ATOM 1011 O O . ALA B 1 34 ? 6.77 5.18 1.619 1 77.5 34 ALA B O 1
ATOM 1012 N N . MET B 1 35 ? 5.156 6.469 2.035 1 77.31 35 MET B N 1
ATOM 1013 C CA . MET B 1 35 ? 4.691 5.613 3.123 1 77.31 35 MET B CA 1
ATOM 1014 C C . MET B 1 35 ? 4.555 4.168 2.658 1 77.31 35 MET B C 1
ATOM 1016 O O . MET B 1 35 ? 4.18 3.912 1.514 1 77.31 35 MET B O 1
ATOM 1020 N N . PRO B 1 36 ? 4.863 3.365 3.588 1 69.31 36 PRO B N 1
ATOM 1021 C CA . PRO B 1 36 ? 5.277 3.445 4.988 1 69.31 36 PRO B CA 1
ATOM 1022 C C . PRO B 1 36 ? 6.789 3.588 5.152 1 69.31 36 PRO B C 1
ATOM 1024 O O . PRO B 1 36 ? 7.297 3.57 6.277 1 69.31 36 PRO B O 1
ATOM 1027 N N . HIS B 1 37 ? 7.48 3.77 4.156 1 69.88 37 HIS B N 1
ATOM 1028 C CA . HIS B 1 37 ? 8.938 3.793 4.195 1 69.88 37 HIS B CA 1
ATOM 1029 C C . HIS B 1 37 ? 9.461 5.207 4.426 1 69.88 37 HIS B C 1
ATOM 1031 O O . HIS B 1 37 ? 10.445 5.617 3.809 1 69.88 37 HIS B O 1
ATOM 1037 N N . CYS B 1 38 ? 8.836 5.887 5.254 1 75.81 38 CYS B N 1
ATOM 1038 C CA . CYS B 1 38 ? 9.258 7.262 5.508 1 75.81 38 CYS B CA 1
ATOM 1039 C C . CYS B 1 38 ? 10.047 7.359 6.805 1 75.81 38 CYS B C 1
ATOM 1041 O O . CYS B 1 38 ? 9.75 6.66 7.773 1 75.81 38 CYS B O 1
ATOM 1043 N N . ARG B 1 39 ? 11.133 8.07 6.82 1 74.44 39 ARG B N 1
ATOM 1044 C CA . ARG B 1 39 ? 12.055 8.156 7.945 1 74.44 39 ARG B CA 1
ATOM 1045 C C . ARG B 1 39 ? 11.477 9.008 9.07 1 74.44 39 ARG B C 1
ATOM 1047 O O . ARG B 1 39 ? 11.742 8.758 10.242 1 74.44 39 ARG B O 1
ATOM 1054 N N . GLN B 1 40 ? 10.711 10.008 8.773 1 81.5 40 GLN B N 1
ATOM 1055 C CA . GLN B 1 40 ? 10.273 10.945 9.797 1 81.5 40 GLN B CA 1
ATOM 1056 C C . GLN B 1 40 ? 8.812 10.695 10.18 1 81.5 40 GLN B C 1
ATOM 1058 O O . GLN B 1 40 ? 8.188 11.523 10.844 1 81.5 40 GLN B O 1
ATOM 1063 N N . VAL B 1 41 ? 8.422 9.516 9.898 1 86.25 41 VAL B N 1
ATOM 1064 C CA . VAL B 1 41 ? 7.023 9.195 10.188 1 86.25 41 VAL B CA 1
ATOM 1065 C C . VAL B 1 41 ? 6.953 8.117 11.266 1 86.25 41 VAL B C 1
ATOM 1067 O O . VAL B 1 41 ? 7.719 7.152 11.234 1 86.25 41 VAL B O 1
ATOM 1070 N N . ARG B 1 42 ? 6.121 8.328 12.234 1 87.94 42 ARG B N 1
ATOM 1071 C CA . ARG B 1 42 ? 5.91 7.348 13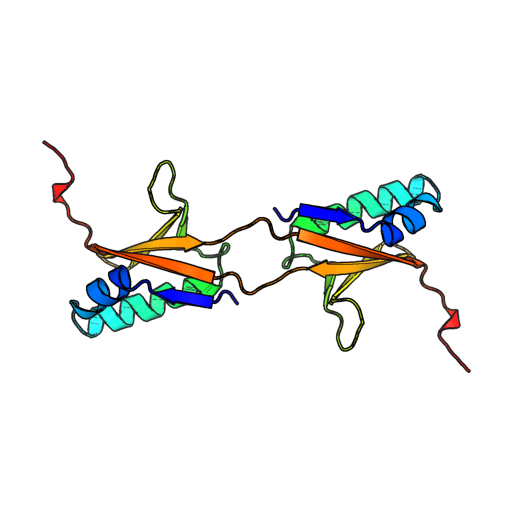.297 1 87.94 42 ARG B CA 1
ATOM 1072 C C . ARG B 1 42 ? 4.441 6.945 13.391 1 87.94 42 ARG B C 1
ATOM 1074 O O . ARG B 1 42 ? 3.553 7.793 13.281 1 87.94 42 ARG B O 1
ATOM 1081 N N . ALA B 1 43 ? 4.305 5.688 13.555 1 87.81 43 ALA B N 1
ATOM 1082 C CA . ALA B 1 43 ? 2.949 5.199 13.781 1 87.81 43 ALA B CA 1
ATOM 1083 C C . ALA B 1 43 ? 2.488 5.508 15.203 1 87.81 43 ALA B C 1
ATOM 1085 O O . ALA B 1 43 ? 3.244 5.332 16.156 1 87.81 43 ALA B O 1
ATOM 1086 N N . LEU B 1 44 ? 1.336 6.004 15.227 1 86 44 LEU B N 1
ATOM 1087 C CA . LEU B 1 44 ? 0.791 6.336 16.547 1 86 44 LEU B CA 1
ATOM 1088 C C . LEU B 1 44 ? -0.07 5.199 17.078 1 86 44 LEU B C 1
ATOM 1090 O O . LEU B 1 44 ? -0.763 4.523 16.312 1 86 44 LEU B O 1
ATOM 1094 N N . ARG B 1 45 ? 0.102 4.945 18.375 1 85.06 45 ARG B N 1
ATOM 1095 C CA . ARG B 1 45 ? -0.711 3.947 19.062 1 85.06 45 ARG B CA 1
ATOM 1096 C C . ARG B 1 45 ? -1.759 4.613 19.953 1 85.06 45 ARG B C 1
ATOM 1098 O O . ARG B 1 45 ? -1.489 5.645 20.578 1 85.06 45 ARG B O 1
ATOM 1105 N N . GLU B 1 46 ? -2.883 4.008 19.922 1 88.88 46 GLU B N 1
ATOM 1106 C CA . GLU B 1 46 ? -3.939 4.535 20.781 1 88.88 46 GLU B CA 1
ATOM 1107 C C . GLU B 1 46 ? -4.199 6.012 20.5 1 88.88 46 GLU B C 1
ATOM 1109 O O . GLU B 1 46 ? -4.305 6.816 21.422 1 88.88 46 GLU B O 1
ATOM 1114 N N . HIS B 1 47 ? -4.004 6.418 19.406 1 87.81 47 HIS B N 1
ATOM 1115 C CA . HIS B 1 47 ? -4.281 7.773 18.953 1 87.81 47 HIS B CA 1
ATOM 1116 C C . HIS B 1 47 ? -5.375 7.789 17.891 1 87.81 47 HIS B C 1
ATOM 1118 O O . HIS B 1 47 ? -5.602 6.785 17.219 1 87.81 47 HIS B O 1
ATOM 1124 N N . ARG B 1 48 ? -5.992 8.938 17.828 1 87.62 48 ARG B N 1
ATOM 1125 C CA . ARG B 1 48 ? -7.07 9.109 16.859 1 87.62 48 ARG B CA 1
ATOM 1126 C C . ARG B 1 48 ? -6.559 8.906 15.438 1 87.62 48 ARG B C 1
ATOM 1128 O O . ARG B 1 48 ? -7.285 8.398 14.578 1 87.62 48 ARG B O 1
ATOM 1135 N N . TYR B 1 49 ? -5.34 9.375 15.297 1 89.88 49 TYR B N 1
ATOM 1136 C CA . TYR B 1 49 ? -4.742 9.258 13.969 1 89.88 49 TYR B CA 1
ATOM 1137 C C . TYR B 1 49 ? -3.637 8.211 13.961 1 89.88 49 TYR B C 1
ATOM 1139 O O . TYR B 1 49 ? -3.193 7.758 15.016 1 89.88 49 TYR B O 1
ATOM 1147 N N . GLY B 1 50 ? -3.27 7.875 12.766 1 87.69 50 GLY B N 1
ATOM 1148 C CA . GLY B 1 50 ? -2.4 6.711 12.656 1 87.69 50 GLY B CA 1
ATOM 1149 C C . GLY B 1 50 ? -0.925 7.066 12.672 1 87.69 50 GLY B C 1
ATOM 1150 O O . GLY B 1 50 ? -0.113 6.328 13.234 1 87.69 50 GLY B O 1
ATOM 1151 N N . TYR B 1 51 ? -0.631 8.203 12.102 1 91.19 51 TYR B N 1
ATOM 1152 C CA . TYR B 1 51 ? 0.785 8.492 11.914 1 91.19 51 TYR B CA 1
ATOM 1153 C C . TYR B 1 51 ? 1.092 9.945 12.281 1 91.19 51 TYR B C 1
ATOM 1155 O O . TYR B 1 51 ? 0.227 10.812 12.164 1 91.19 51 TYR B O 1
ATOM 1163 N N . ARG B 1 52 ? 2.295 10.062 12.68 1 91.81 52 ARG B N 1
ATOM 1164 C CA . ARG B 1 52 ? 2.771 11.406 13 1 91.81 52 ARG B CA 1
ATOM 1165 C C . ARG B 1 52 ? 4.059 11.727 12.242 1 91.81 52 ARG B C 1
ATOM 1167 O O . ARG B 1 52 ? 4.934 10.875 12.109 1 91.81 52 ARG B O 1
ATOM 1174 N N . LEU B 1 53 ? 4.086 12.922 11.68 1 93.94 53 LEU B N 1
ATOM 1175 C CA . LEU B 1 53 ? 5.277 13.508 11.07 1 93.94 53 LEU B CA 1
ATOM 1176 C C . LEU B 1 53 ? 5.688 14.781 11.789 1 93.94 53 LEU B C 1
ATOM 1178 O O . LEU B 1 53 ? 4.863 15.68 11.992 1 93.94 53 LEU B O 1
ATOM 1182 N N . ARG B 1 54 ? 6.977 14.758 12.164 1 91.88 54 ARG B N 1
ATOM 1183 C CA . ARG B 1 54 ? 7.48 15.969 12.805 1 91.88 54 ARG B CA 1
ATOM 1184 C C . ARG B 1 54 ? 8.164 16.875 11.789 1 91.88 54 ARG B C 1
ATOM 1186 O O . ARG B 1 54 ? 8.969 16.422 10.977 1 91.88 54 ARG B O 1
ATOM 1193 N N . VAL B 1 55 ? 7.676 18.141 11.859 1 92.12 55 VAL B N 1
ATOM 1194 C CA . VAL B 1 55 ? 8.289 19.172 11.031 1 92.12 55 VAL B CA 1
ATOM 1195 C C . VAL B 1 55 ? 8.609 20.406 11.875 1 92.12 55 VAL B C 1
ATOM 1197 O O . VAL B 1 55 ? 7.73 21.234 12.133 1 92.12 55 VAL B O 1
ATOM 1200 N N . GLY B 1 56 ? 9.945 20.516 12.203 1 90.44 56 GLY B N 1
ATOM 1201 C CA . GLY B 1 56 ? 10.266 21.594 13.133 1 90.44 56 GLY B CA 1
ATOM 1202 C C . GLY B 1 56 ? 9.438 21.547 14.406 1 90.44 56 GLY B C 1
ATOM 1203 O O . GLY B 1 56 ? 9.5 20.578 15.148 1 90.44 56 GLY B O 1
ATOM 1204 N N . ASP B 1 57 ? 8.633 22.609 14.625 1 91.38 57 ASP B N 1
ATOM 1205 C CA . ASP B 1 57 ? 7.805 22.734 15.82 1 91.38 57 ASP B CA 1
ATOM 1206 C C . ASP B 1 57 ? 6.375 22.281 15.547 1 91.38 57 ASP B C 1
ATOM 1208 O O . ASP B 1 57 ? 5.484 22.453 16.375 1 91.38 57 ASP B O 1
ATOM 1212 N N . TYR B 1 58 ? 6.188 21.688 14.4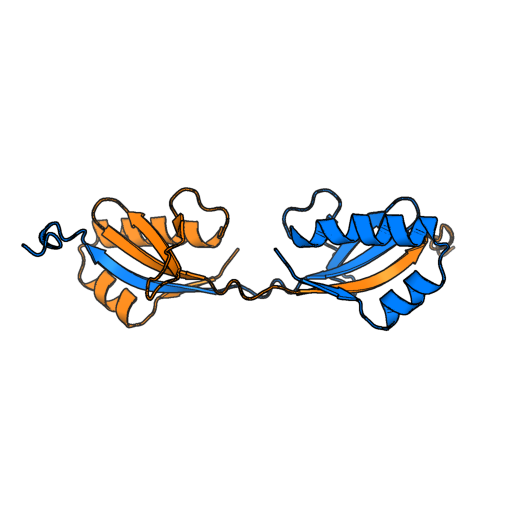92 1 94.38 58 TYR B N 1
ATOM 1213 C CA . TYR B 1 58 ? 4.836 21.281 14.125 1 94.38 58 TYR B CA 1
ATOM 1214 C C . TYR B 1 58 ? 4.73 19.766 14.016 1 94.38 58 TYR B C 1
ATOM 1216 O O . TYR B 1 58 ? 5.719 19.078 13.734 1 94.38 58 TYR B O 1
ATOM 1224 N N . ARG B 1 59 ? 3.49 19.281 14.281 1 93.19 59 ARG B N 1
ATOM 1225 C CA . ARG B 1 59 ? 3.139 17.875 14.078 1 93.19 59 ARG B CA 1
ATOM 1226 C C . ARG B 1 59 ? 2.098 17.719 12.977 1 93.19 59 ARG B C 1
ATOM 1228 O O . ARG B 1 59 ? 1.089 18.422 12.969 1 93.19 59 ARG B O 1
ATOM 1235 N N . VAL B 1 60 ? 2.373 16.875 12.109 1 95.12 60 VAL B N 1
ATOM 1236 C CA . VAL B 1 60 ? 1.41 16.5 11.078 1 95.12 60 VAL B CA 1
ATOM 1237 C C . VAL B 1 60 ? 0.845 15.117 11.367 1 95.12 60 VAL B C 1
ATOM 1239 O O . VAL B 1 60 ? 1.586 14.133 11.398 1 95.12 60 VAL B O 1
ATOM 1242 N N . LEU B 1 61 ? -0.416 15.109 11.672 1 94.06 61 LEU B N 1
ATOM 1243 C CA . LEU B 1 61 ? -1.096 13.852 11.953 1 94.06 61 LEU B CA 1
ATOM 1244 C C . LEU B 1 61 ? -1.835 13.344 10.719 1 94.06 61 LEU B C 1
ATOM 1246 O O . LEU B 1 61 ? -2.527 14.109 10.047 1 94.06 61 LEU B O 1
ATOM 1250 N N . SER B 1 62 ? -1.604 12.086 10.484 1 93.81 62 SER B N 1
ATOM 1251 C CA . SER B 1 62 ? -2.148 11.562 9.234 1 93.81 62 SER B CA 1
ATOM 1252 C C . SER B 1 62 ? -2.627 10.125 9.406 1 93.81 62 SER B C 1
ATOM 1254 O O . SER B 1 62 ? -2.275 9.453 10.375 1 93.81 62 SER B O 1
ATOM 1256 N N . ASP B 1 63 ? -3.555 9.781 8.477 1 88.88 63 ASP B N 1
ATOM 1257 C CA . ASP B 1 63 ? -3.984 8.391 8.336 1 88.88 63 ASP B CA 1
ATOM 1258 C C . ASP B 1 63 ? -3.551 7.809 6.996 1 88.88 63 ASP B C 1
ATOM 1260 O O . ASP B 1 63 ? -3.574 8.5 5.977 1 88.88 63 ASP B O 1
ATOM 1264 N N . TRP B 1 64 ? -3.043 6.77 7.086 1 82.56 64 TRP B N 1
ATOM 1265 C CA . TRP B 1 64 ? -2.645 6.055 5.879 1 82.56 64 TRP B CA 1
ATOM 1266 C C . TRP B 1 64 ? -3.445 4.766 5.723 1 82.56 64 TRP B C 1
ATOM 1268 O O . TRP B 1 64 ? -3.475 3.93 6.633 1 82.56 64 TRP B O 1
ATOM 1278 N N . ASP B 1 65 ? -4.281 4.906 4.754 1 67.31 65 ASP B N 1
ATOM 1279 C CA . ASP B 1 65 ? -5.082 3.717 4.473 1 67.31 65 ASP B CA 1
ATOM 1280 C C . ASP B 1 65 ? -4.199 2.547 4.043 1 67.31 65 ASP B C 1
ATOM 1282 O O . ASP B 1 65 ? -3.75 2.49 2.898 1 67.31 65 ASP B O 1
ATOM 1286 N N . ASP B 1 66 ? -3.783 1.994 5.039 1 60.19 66 ASP B N 1
ATOM 1287 C CA . ASP B 1 66 ? -2.965 0.825 4.734 1 60.19 66 ASP B CA 1
ATOM 1288 C C . ASP B 1 66 ? -3.836 -0.403 4.477 1 60.19 66 ASP B C 1
ATOM 1290 O O . ASP B 1 66 ? -3.389 -1.537 4.664 1 60.19 66 ASP B O 1
ATOM 1294 N N . GLY B 1 67 ? -5.043 0.07 4.184 1 56.94 67 GLY B N 1
ATOM 1295 C CA . GLY B 1 67 ? -5.82 -1.142 3.98 1 56.94 67 GLY B CA 1
ATOM 1296 C C . GLY B 1 67 ? -5.02 -2.27 3.361 1 56.94 67 GLY B C 1
ATOM 1297 O O . GLY B 1 67 ? -3.973 -2.035 2.756 1 56.94 67 GLY B O 1
ATOM 1298 N N . ILE B 1 68 ? -5.234 -3.342 3.867 1 56.12 68 ILE B N 1
ATOM 1299 C CA . ILE B 1 68 ? -4.578 -4.562 3.41 1 56.12 68 ILE B CA 1
ATOM 1300 C C . ILE B 1 68 ? -4.656 -4.652 1.889 1 56.12 68 ILE B C 1
ATOM 1302 O O . ILE B 1 68 ? -5.742 -4.586 1.311 1 56.12 68 ILE B O 1
ATOM 1306 N N . ARG B 1 69 ? -3.594 -4.211 1.425 1 68.69 69 ARG B N 1
ATOM 1307 C CA . ARG B 1 69 ? -3.559 -4.461 -0.013 1 68.69 69 ARG B CA 1
ATOM 1308 C C . ARG B 1 69 ? -3.488 -5.953 -0.309 1 68.69 69 ARG B C 1
ATOM 1310 O O . ARG B 1 69 ? -2.99 -6.73 0.508 1 68.69 69 ARG B O 1
ATOM 1317 N N . ILE B 1 70 ? -4.258 -6.332 -1.262 1 77 70 ILE B N 1
ATOM 1318 C CA . ILE B 1 70 ? -4.371 -7.742 -1.607 1 77 70 ILE B CA 1
ATOM 1319 C C . ILE B 1 70 ? -3.594 -8.023 -2.891 1 77 70 ILE B C 1
ATOM 1321 O O . ILE B 1 70 ? -3.732 -7.305 -3.881 1 77 70 ILE B O 1
ATOM 1325 N N . VAL B 1 71 ? -2.654 -8.922 -2.764 1 86.5 71 VAL B N 1
ATOM 1326 C CA . VAL B 1 71 ? -2.027 -9.461 -3.965 1 86.5 71 VAL B CA 1
ATOM 1327 C C . VAL B 1 71 ? -2.85 -10.633 -4.492 1 86.5 71 VAL B C 1
ATOM 1329 O O . VAL B 1 71 ? -2.99 -11.656 -3.814 1 86.5 71 VAL B O 1
ATOM 1332 N N . ASP B 1 72 ? -3.461 -10.445 -5.625 1 90.12 72 ASP B N 1
ATOM 1333 C CA . ASP B 1 72 ? -4.223 -11.508 -6.266 1 90.12 72 ASP B CA 1
ATOM 1334 C C . ASP B 1 72 ? -3.328 -12.359 -7.168 1 90.12 72 ASP B C 1
ATOM 1336 O O . ASP B 1 72 ? -2.791 -11.859 -8.156 1 90.12 72 ASP B O 1
ATOM 1340 N N . ILE B 1 73 ? -3.162 -13.641 -6.801 1 94.38 73 ILE B N 1
ATOM 1341 C CA . ILE B 1 73 ? -2.463 -14.578 -7.676 1 94.38 73 ILE B CA 1
ATOM 1342 C C . ILE B 1 73 ? -3.398 -15.039 -8.789 1 94.38 73 ILE B C 1
ATOM 1344 O O . ILE B 1 73 ? -4.387 -15.734 -8.531 1 94.38 73 ILE B O 1
ATOM 1348 N N . GLN B 1 74 ? -3.074 -14.664 -9.953 1 95 74 GLN B N 1
ATOM 1349 C CA . GLN B 1 74 ? -4.012 -14.836 -11.062 1 95 74 GLN B CA 1
ATOM 1350 C C . GLN B 1 74 ? -3.73 -16.125 -11.836 1 95 74 GLN B C 1
ATOM 1352 O O . GLN B 1 74 ? -4.656 -16.828 -12.234 1 95 74 GLN B O 1
ATOM 1357 N N . GLU B 1 75 ? -2.422 -16.391 -12.016 1 94.44 75 GLU B N 1
ATOM 1358 C CA . GLU B 1 75 ? -2.066 -17.531 -12.859 1 94.44 75 GLU B CA 1
ATOM 1359 C C . GLU B 1 75 ? -0.705 -18.094 -12.469 1 94.44 75 GLU B C 1
ATOM 1361 O O . GLU B 1 75 ? 0.183 -17.359 -12.039 1 94.44 75 GLU B O 1
ATOM 1366 N N . VAL B 1 76 ? -0.618 -19.391 -12.617 1 94.69 76 VAL B N 1
ATOM 1367 C CA . VAL B 1 76 ? 0.648 -20.109 -12.492 1 94.69 76 VAL B CA 1
ATOM 1368 C C . VAL B 1 76 ? 0.938 -20.875 -13.781 1 94.69 76 VAL B C 1
ATOM 1370 O O . VAL B 1 76 ? 0.148 -21.734 -14.195 1 94.69 76 VAL B O 1
ATOM 1373 N N . SER B 1 77 ? 1.977 -20.484 -14.445 1 90.81 77 SER B N 1
ATOM 1374 C CA . SER B 1 77 ? 2.271 -21.156 -15.711 1 90.81 77 SER B CA 1
ATOM 1375 C C . SER B 1 77 ? 3.729 -21.594 -15.773 1 90.81 77 SER B C 1
ATOM 1377 O O . SER B 1 77 ? 4.613 -20.938 -15.227 1 90.81 77 SER B O 1
ATOM 1379 N N . LYS B 1 78 ? 3.906 -22.734 -16.391 1 87.94 78 LYS B N 1
ATOM 1380 C CA . LYS B 1 78 ? 5.258 -23.219 -16.656 1 87.94 78 LYS B CA 1
ATOM 1381 C C . LYS B 1 78 ? 5.859 -22.562 -17.891 1 87.94 78 LYS B C 1
ATOM 1383 O O . LYS B 1 78 ? 5.152 -22.266 -18.859 1 87.94 78 LYS B O 1
ATOM 1388 N N . ARG B 1 79 ? 7.09 -22.125 -17.781 1 74.81 79 ARG B N 1
ATOM 1389 C CA . ARG B 1 79 ? 7.812 -21.516 -18.891 1 74.81 79 ARG B CA 1
ATOM 1390 C C . ARG B 1 79 ? 7.645 -22.359 -20.156 1 74.81 79 ARG B C 1
ATOM 1392 O O . ARG B 1 79 ? 7.918 -23.562 -20.156 1 74.81 79 ARG B O 1
ATOM 1399 N N . ASP B 1 80 ? 6.566 -22.344 -20.828 1 61.94 80 ASP B N 1
ATOM 1400 C CA . ASP B 1 80 ? 6.559 -23.078 -22.094 1 61.94 80 ASP B CA 1
ATOM 1401 C C . ASP B 1 80 ? 7.57 -22.484 -23.078 1 61.94 80 ASP B C 1
ATOM 1403 O O . ASP B 1 80 ? 7.66 -21.266 -23.219 1 61.94 80 ASP B O 1
ATOM 1407 N N . GLU B 1 81 ? 8.734 -22.953 -23.312 1 52.03 81 GLU B N 1
ATOM 1408 C CA . GLU B 1 81 ? 9.578 -22.75 -24.484 1 52.03 81 GLU B CA 1
ATOM 1409 C C . GLU B 1 81 ? 8.734 -22.422 -25.719 1 52.03 81 GLU B C 1
ATOM 1411 O O . GLU B 1 81 ? 9.219 -21.812 -26.672 1 52.03 81 GLU B O 1
ATOM 1416 N N . ARG B 1 82 ? 7.598 -23.078 -26.062 1 48.56 82 ARG B N 1
ATOM 1417 C CA . ARG B 1 82 ? 7.059 -22.984 -27.422 1 48.56 82 ARG B CA 1
ATOM 1418 C C . ARG B 1 82 ? 6.52 -21.594 -27.703 1 48.56 82 ARG B C 1
ATOM 1420 O O . ARG B 1 82 ? 5.773 -21.391 -28.656 1 48.56 82 ARG B O 1
ATOM 1427 N N . THR B 1 83 ? 6.445 -20.734 -26.875 1 45.88 83 THR B N 1
ATOM 1428 C CA . THR B 1 83 ? 5.895 -19.469 -27.359 1 45.88 83 THR B CA 1
ATOM 1429 C C . THR B 1 83 ? 6.77 -18.875 -28.453 1 45.88 83 THR B C 1
ATOM 1431 O O . THR B 1 83 ? 6.859 -17.656 -28.609 1 45.88 83 THR B O 1
ATOM 1434 N N . TYR B 1 84 ? 7.832 -19.484 -28.703 1 43.81 84 TYR B N 1
ATOM 1435 C CA . TYR B 1 84 ? 8.281 -18.984 -30 1 43.81 84 TYR B CA 1
ATOM 1436 C C . TYR B 1 84 ? 7.227 -19.219 -31.078 1 43.81 84 TYR B C 1
ATOM 1438 O O . TYR B 1 84 ? 6.844 -20.359 -31.344 1 43.81 84 TYR B O 1
ATOM 1446 N N . ARG B 1 85 ? 6.004 -18.531 -31.078 1 37.06 85 ARG B N 1
ATOM 1447 C CA . ARG B 1 85 ? 5.383 -18.547 -32.406 1 37.06 85 ARG B CA 1
ATOM 1448 C C . ARG B 1 85 ? 6.438 -18.547 -33.5 1 37.06 85 ARG B C 1
ATOM 1450 O O . ARG B 1 85 ? 7.324 -17.703 -33.531 1 37.06 85 ARG B O 1
ATOM 1457 N N . HIS B 1 86 ? 6.699 -19.766 -34.125 1 29.95 86 HIS B N 1
ATOM 1458 C CA . HIS B 1 86 ? 7.086 -19.75 -35.531 1 29.95 86 HIS B CA 1
ATOM 1459 C C . HIS B 1 86 ? 6.301 -18.703 -36.312 1 29.95 86 HIS B C 1
ATOM 1461 O O . HIS B 1 86 ? 5.113 -18.484 -36.062 1 29.95 86 HIS B O 1
#

Organism: Ralstoni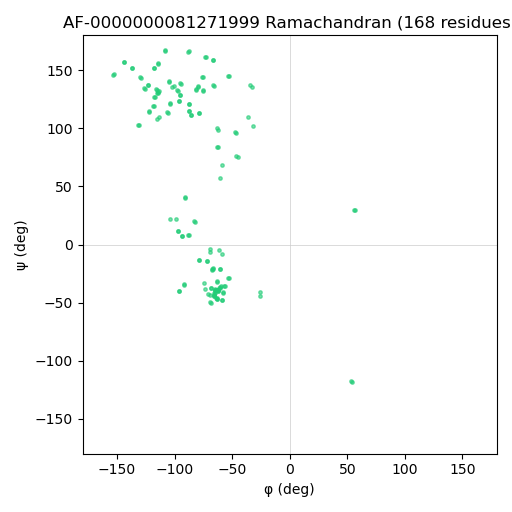a solanacearum (NCBI:txid305)

Sequence (172 aa):
MNAIHWTAWAARQLRKLDRQHQRGLVEAVGQLEAMPHCRQVRALREHRYGYRLRVGDYRVLSDWDDGIRIVDIQEVSKRDERTYRHMNAIHWTAWAARQLRKLDRQHQRGLVEAVGQLEAMPHCRQVRALREHRYGYRLRVGDYRVLSDWDDGIRIVDIQEVSKRDERTYRH

pLDDT: mean 83.41, std 14.92, range [29.64, 95.12]

Foldseek 3Di:
DDDDDDDPVNVVVLVVDDPVVSVQVVVQVVQCSPPPPHDQKDADDPDPAGIWGDGPVDIDGHHDCVPPDDDDDDDDDDPPPPVPPD/DDDDDDDPVNVVVLVVDDPVVSVQVVVQVVQCSPPPPHDQKDADDPDPAGIWGDGPVDIDGHHDCVPPDDDDDDDDDDPPPPVPPD

Solvent-accessible surface area (backbone atoms only — not comparable to full-atom values): 9584 Å² total; per-residue (Å²): 118,34,42,80,39,71,33,72,62,17,48,52,47,43,65,72,46,54,69,69,58,37,51,53,48,55,56,55,54,56,48,54,26,48,58,88,76,37,86,63,51,41,77,46,73,99,47,98,44,40,29,37,32,72,51,94,64,30,37,37,30,24,38,63,58,63,62,70,35,44,34,35,34,55,37,56,42,62,70,64,77,68,75,62,71,126,118,35,42,79,39,71,34,72,62,17,48,52,46,43,67,72,44,56,69,69,57,36,50,52,47,55,57,56,54,56,49,54,27,47,57,86,76,36,88,62,53,41,78,47,74,99,46,99,43,39,30,39,32,71,51,92,62,31,35,37,30,22,36,64,60,63,62,71,35,44,32,35,34,55,37,55,43,64,70,63,77,68,72,60,75,126

Secondary structure (DSSP, 8-state):
-PEEEE-HHHHHHHHTS-HHHHHHHHHHHHGGGGTTS-SSEEE-SSSSSSEEEEETTEEEEEEE-----EEEEEEEEE--GGG---/-PEEEE-HHHHHHHHTS-HHHHHHHHHHHHGGGGTTS-TTEEE-SSSSSSEEEEETTEEEEEEE-----EEEEEEEEE--GGG---

Nearest PDB structures (foldseek):
  7pml-assembly1_A  TM=3.771E-01  e=4.804E+00  Gallus gallus
  7pml-assembly1_A  TM=3.771E-01  e=4.804E+00  Gallus gallus

Radius of gyration: 21.97 Å; Cα contacts (8 Å, |Δi|>4): 278; chains: 2; bounding box: 24×64×72 Å